Protein AF-A0A2J5PR89-F1 (afdb_monomer_lite)

InterPro domains:
  IPR003749 Sulfur carrier ThiS/MoaD-like [PF02597] (4-72)
  IPR012675 Beta-grasp domain superfamily [G3DSA:3.10.20.30] (1-72)
  IPR016155 Molybdopterin synthase/thiamin biosynthesis sulphur carrier, beta-grasp [SSF54285] (1-72)

Sequence (72 aa):
MIKVLFFAQVRELLGTDSLTLDPQGLTTVEAVRQQLIARGDRWALALEEGKLLAAVNQTLTTFDHPLAAGDE

Foldseek 3Di:
DAKDADDDPLCVLVVHGIDDDDCVVVFFLLSVLVVQPVVDDSSCVSSPPPPDWDDKPPHTDDRRDTDDPPID

Secondary structure (DSSP, 8-state):
-EEEE--HHHHHHHT-SEEEE--TT--BHHHHHHHHHTT-HHHHHHT-TTT--EEETTEEE-TT-B--TT--

Organism: NCBI:txid1134687

pLDDT: mean 96.41, std 2.48, range [86.94, 98.5]

Structure (mmCIF, N/CA/C/O backbone):
data_AF-A0A2J5PR89-F1
#
_entry.id   AF-A0A2J5PR89-F1
#
loop_
_atom_site.group_PDB
_atom_site.id
_atom_site.type_symbol
_atom_site.label_atom_id
_atom_site.label_alt_id
_atom_site.label_comp_id
_atom_site.label_asym_id
_atom_site.label_entity_id
_atom_site.label_seq_id
_atom_site.pdbx_PDB_ins_code
_atom_site.Cartn_x
_atom_site.Cartn_y
_atom_site.Cartn_z
_atom_site.occupancy
_atom_site.B_iso_or_equiv
_atom_site.auth_seq_id
_atom_site.auth_comp_id
_atom_site.auth_asym_id
_atom_site.auth_atom_id
_atom_site.pdbx_PDB_model_num
ATOM 1 N N . MET A 1 1 ? 9.243 -10.347 -5.795 1.00 91.88 1 MET A N 1
ATOM 2 C CA . MET A 1 1 ? 8.426 -10.026 -4.607 1.00 91.88 1 MET A CA 1
ATOM 3 C C . MET A 1 1 ? 8.724 -8.598 -4.195 1.00 91.88 1 MET A C 1
ATOM 5 O O . MET A 1 1 ? 9.878 -8.214 -4.316 1.00 91.88 1 MET A O 1
ATOM 9 N N . ILE A 1 2 ? 7.718 -7.836 -3.773 1.00 97.31 2 ILE A N 1
ATOM 10 C CA . ILE A 1 2 ? 7.880 -6.526 -3.120 1.00 97.31 2 ILE A CA 1
ATOM 11 C C . ILE A 1 2 ? 7.424 -6.698 -1.677 1.00 97.31 2 ILE A C 1
ATOM 13 O O . ILE A 1 2 ? 6.367 -7.292 -1.434 1.00 97.31 2 ILE A O 1
ATOM 17 N N . LYS A 1 3 ? 8.225 -6.238 -0.723 1.00 98.12 3 LYS A N 1
ATOM 18 C CA . LYS A 1 3 ? 7.843 -6.225 0.688 1.00 98.12 3 LYS A CA 1
ATOM 19 C C . LYS A 1 3 ? 7.232 -4.865 0.995 1.00 98.12 3 LYS A C 1
ATOM 21 O O . LYS A 1 3 ? 7.722 -3.861 0.522 1.00 98.12 3 LYS A O 1
ATOM 26 N N . VAL A 1 4 ? 6.143 -4.829 1.751 1.00 98.12 4 VAL A N 1
ATOM 27 C CA . VAL A 1 4 ? 5.516 -3.566 2.161 1.00 98.12 4 VAL A CA 1
ATOM 28 C C . VAL A 1 4 ? 5.470 -3.543 3.672 1.00 98.12 4 VAL A C 1
ATOM 30 O O . VAL A 1 4 ? 5.029 -4.521 4.278 1.00 98.12 4 VAL A O 1
ATOM 33 N N . LEU A 1 5 ? 5.929 -2.445 4.267 1.00 98.50 5 LEU A N 1
ATOM 34 C CA . LEU A 1 5 ? 5.935 -2.223 5.708 1.00 98.50 5 LEU A CA 1
ATOM 35 C C . LEU A 1 5 ? 4.931 -1.134 6.092 1.00 98.50 5 LEU A C 1
ATOM 37 O O . LEU A 1 5 ? 4.793 -0.123 5.405 1.00 98.50 5 LEU A O 1
ATOM 41 N N . PHE A 1 6 ? 4.263 -1.318 7.228 1.00 98.19 6 PHE A N 1
ATOM 42 C CA . PHE A 1 6 ? 3.321 -0.357 7.791 1.00 98.19 6 PHE A CA 1
ATOM 43 C C . PHE A 1 6 ? 3.782 0.086 9.177 1.00 98.19 6 PHE A C 1
ATOM 45 O O . PHE A 1 6 ? 4.210 -0.721 10.007 1.00 98.19 6 PHE A O 1
ATOM 52 N N . PHE A 1 7 ? 3.638 1.380 9.460 1.00 97.12 7 PHE A N 1
ATOM 53 C CA . PHE A 1 7 ? 4.096 1.991 10.707 1.00 97.12 7 PHE A CA 1
ATOM 54 C C . PHE A 1 7 ? 2.988 2.796 11.384 1.00 97.12 7 PHE A C 1
ATOM 56 O O . PHE A 1 7 ? 2.011 3.197 10.749 1.00 97.12 7 PHE A O 1
ATOM 63 N N . ALA A 1 8 ? 3.165 3.041 12.685 1.00 96.31 8 ALA A N 1
ATOM 64 C CA . ALA A 1 8 ? 2.305 3.900 13.499 1.00 96.31 8 ALA A CA 1
ATOM 65 C C . ALA A 1 8 ? 0.801 3.613 13.292 1.00 96.31 8 ALA A C 1
ATOM 67 O O . ALA A 1 8 ? 0.383 2.453 13.304 1.00 96.31 8 ALA A O 1
ATOM 68 N N . GLN A 1 9 ? 0.004 4.661 13.075 1.00 95.44 9 GLN A N 1
ATOM 69 C CA . GLN A 1 9 ? -1.443 4.564 12.903 1.00 95.44 9 GLN A CA 1
ATOM 70 C C . GLN A 1 9 ? -1.845 3.677 11.718 1.00 95.44 9 GLN A C 1
ATOM 72 O O . GLN A 1 9 ? -2.840 2.968 11.815 1.00 95.44 9 GLN A O 1
ATOM 77 N N . VAL A 1 10 ? -1.071 3.657 10.625 1.00 97.12 10 VAL A N 1
ATOM 78 C CA . VAL A 1 10 ? -1.363 2.796 9.465 1.00 97.12 10 VAL A CA 1
ATOM 79 C C . VAL A 1 10 ? -1.292 1.328 9.879 1.00 97.12 10 VAL A C 1
ATOM 81 O O . VAL A 1 10 ? -2.210 0.562 9.605 1.00 97.12 10 VAL A O 1
ATOM 84 N N . ARG A 1 11 ? -0.251 0.936 10.622 1.00 97.94 11 ARG A N 1
ATOM 85 C CA . ARG A 1 11 ? -0.114 -0.429 11.154 1.00 97.94 11 ARG A CA 1
ATOM 86 C C . ARG A 1 11 ? -1.248 -0.798 12.103 1.00 97.94 11 ARG A C 1
ATOM 88 O O . ARG A 1 11 ? -1.778 -1.898 12.012 1.00 97.94 11 ARG A O 1
ATOM 95 N N . GLU A 1 12 ? -1.608 0.095 13.020 1.00 97.06 12 GLU A N 1
ATOM 96 C CA . GLU A 1 12 ? -2.700 -0.142 13.974 1.00 97.06 12 GLU A CA 1
ATOM 97 C C . GLU A 1 12 ? -4.035 -0.309 13.249 1.00 97.06 12 GLU A C 1
ATOM 99 O O . GLU A 1 12 ? -4.760 -1.280 13.482 1.00 97.06 12 GLU A O 1
ATOM 104 N N . LEU A 1 13 ? -4.312 0.591 12.301 1.00 96.06 13 LEU A N 1
ATOM 105 C CA . LEU A 1 13 ? -5.496 0.517 11.468 1.00 96.06 13 LEU A CA 1
ATOM 106 C C . LEU A 1 13 ? -5.505 -0.751 10.641 1.00 96.06 13 LEU A C 1
ATOM 108 O O . LEU A 1 13 ? -6.566 -1.333 10.562 1.00 96.06 13 LEU A O 1
ATOM 112 N N . LEU A 1 14 ? -4.395 -1.232 10.075 1.00 96.69 14 LEU A N 1
ATOM 113 C CA . LEU A 1 14 ? -4.353 -2.434 9.226 1.00 96.69 14 LEU A CA 1
ATOM 114 C C . LEU A 1 14 ? -4.207 -3.752 9.997 1.00 96.69 14 LEU A C 1
ATOM 116 O O . LEU A 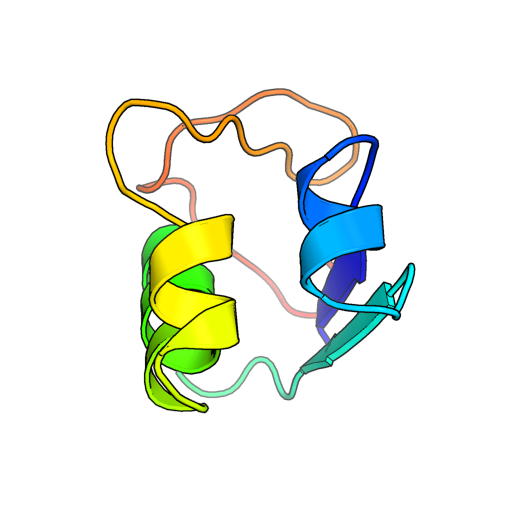1 14 ? -4.594 -4.802 9.489 1.00 96.69 14 LEU A O 1
ATOM 120 N N . GLY A 1 15 ? -3.725 -3.709 11.241 1.00 96.94 15 GLY A N 1
ATOM 121 C CA . GLY A 1 15 ? -3.540 -4.888 12.093 1.00 96.94 15 GLY A CA 1
ATOM 122 C C . GLY A 1 15 ? -2.437 -5.834 11.613 1.00 96.94 15 GLY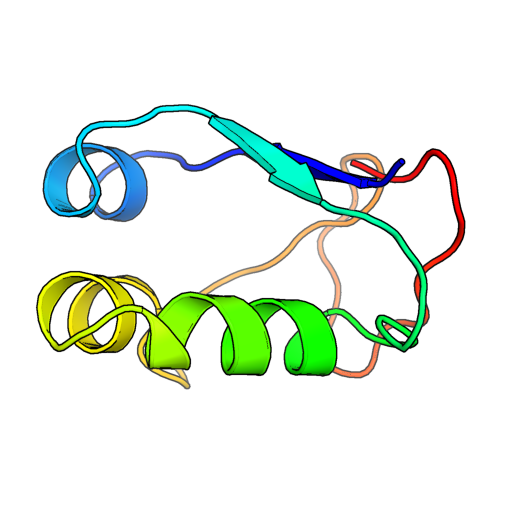 A C 1
ATOM 123 O O . GLY A 1 15 ? -2.379 -6.973 12.063 1.00 96.94 15 GLY A O 1
ATOM 124 N N . THR A 1 16 ? -1.585 -5.374 10.698 1.00 97.31 16 THR A N 1
ATOM 125 C CA . THR A 1 16 ? -0.405 -6.086 10.207 1.00 97.31 16 THR A CA 1
ATOM 126 C C . THR A 1 16 ? 0.737 -5.092 10.054 1.00 97.31 16 THR A C 1
ATOM 128 O O . THR A 1 16 ? 0.513 -3.942 9.674 1.00 97.31 16 THR A O 1
ATOM 131 N N . ASP A 1 17 ? 1.955 -5.515 10.377 1.00 97.88 17 ASP A N 1
ATOM 132 C CA . ASP A 1 17 ? 3.164 -4.700 10.228 1.00 97.88 17 ASP A CA 1
ATOM 133 C C . ASP A 1 17 ? 3.753 -4.769 8.820 1.00 97.88 17 ASP A C 1
ATOM 135 O O . ASP A 1 17 ? 4.504 -3.881 8.420 1.00 97.88 17 ASP A O 1
ATOM 139 N N . SER A 1 18 ? 3.404 -5.809 8.066 1.00 98.12 18 SER A N 1
ATOM 140 C CA . SER A 1 18 ? 3.983 -6.069 6.765 1.00 98.12 18 SER A CA 1
ATOM 141 C C . SER A 1 18 ? 3.134 -7.007 5.915 1.00 98.12 18 SER A C 1
ATOM 143 O O . SER A 1 18 ? 2.206 -7.667 6.394 1.00 98.12 18 SER A O 1
ATOM 145 N N . LEU A 1 19 ? 3.450 -7.048 4.622 1.00 97.56 19 LEU A N 1
ATOM 146 C CA . LEU A 1 19 ? 3.000 -8.076 3.688 1.00 97.56 19 LEU A CA 1
ATOM 147 C C . LEU A 1 19 ? 3.968 -8.203 2.511 1.00 97.56 19 LEU A C 1
ATOM 149 O O . LEU A 1 19 ? 4.896 -7.411 2.346 1.00 97.56 19 LEU A O 1
ATOM 153 N N . THR A 1 20 ? 3.736 -9.205 1.669 1.00 97.81 20 THR A N 1
ATOM 154 C CA . THR A 1 20 ? 4.467 -9.397 0.416 1.00 97.81 20 THR A CA 1
ATOM 155 C C . THR A 1 20 ? 3.503 -9.354 -0.759 1.00 97.81 20 THR A C 1
ATOM 157 O O . THR A 1 20 ? 2.429 -9.957 -0.708 1.00 97.81 20 THR A O 1
ATOM 160 N N . LEU A 1 21 ? 3.897 -8.648 -1.816 1.00 96.69 21 LEU A N 1
ATOM 161 C CA . LEU A 1 21 ? 3.162 -8.537 -3.070 1.00 96.69 21 LEU A CA 1
ATOM 162 C C . LEU A 1 21 ? 3.938 -9.183 -4.219 1.00 96.69 21 LEU A C 1
ATOM 164 O O . LEU A 1 21 ? 5.177 -9.199 -4.246 1.00 96.69 21 LEU A O 1
ATOM 168 N N . ASP A 1 22 ? 3.186 -9.697 -5.186 1.00 96.31 22 ASP A N 1
ATOM 169 C CA . ASP A 1 22 ? 3.722 -10.022 -6.501 1.00 96.31 22 ASP A CA 1
ATOM 170 C C . ASP A 1 22 ? 4.001 -8.704 -7.248 1.00 96.31 22 ASP A C 1
ATOM 172 O O . ASP A 1 22 ? 3.082 -7.896 -7.372 1.00 96.31 22 ASP A O 1
ATOM 176 N N . PRO A 1 23 ? 5.237 -8.448 -7.721 1.00 93.06 23 PRO A N 1
ATOM 177 C CA . PRO A 1 23 ? 5.575 -7.226 -8.450 1.00 93.06 23 PRO A CA 1
ATOM 178 C C . PRO A 1 23 ? 4.843 -7.069 -9.792 1.00 93.06 23 PRO A C 1
ATOM 180 O O . PRO A 1 23 ? 4.913 -5.995 -10.388 1.00 93.06 23 PRO A O 1
ATOM 183 N N . GLN A 1 24 ? 4.176 -8.105 -10.314 1.00 93.38 24 GLN A N 1
ATOM 184 C CA . GLN A 1 24 ? 3.459 -8.004 -11.586 1.00 93.38 24 GLN A CA 1
ATOM 185 C C . GLN A 1 24 ? 2.406 -6.884 -11.570 1.00 93.38 24 GLN A C 1
ATOM 187 O O . GLN A 1 24 ? 1.452 -6.905 -10.798 1.00 93.38 24 GLN A O 1
ATOM 192 N N . GLY A 1 25 ? 2.582 -5.903 -12.462 1.00 89.00 25 GLY A N 1
ATOM 193 C CA . GLY A 1 25 ? 1.695 -4.741 -12.586 1.00 89.00 25 GLY A CA 1
ATOM 194 C C . GLY A 1 25 ? 1.929 -3.633 -11.551 1.00 89.00 25 GLY A C 1
ATOM 195 O O . GLY A 1 25 ? 1.281 -2.593 -11.635 1.00 89.00 25 GLY A O 1
ATOM 196 N N . LEU A 1 26 ? 2.868 -3.808 -10.616 1.00 94.81 26 LEU A N 1
ATOM 197 C CA . LEU A 1 26 ? 3.225 -2.813 -9.602 1.00 94.81 26 LEU A CA 1
ATOM 198 C C . LEU A 1 26 ? 4.418 -1.987 -10.081 1.00 94.81 26 LEU A C 1
ATOM 200 O O . LEU A 1 26 ? 5.554 -2.212 -9.678 1.00 94.81 26 LEU A O 1
ATOM 204 N N . THR A 1 27 ? 4.158 -1.049 -10.993 1.00 96.06 27 THR A N 1
ATOM 205 C CA . THR A 1 27 ? 5.210 -0.215 -11.594 1.00 96.06 27 THR A CA 1
ATOM 206 C C . THR A 1 27 ? 5.566 1.008 -10.761 1.00 96.06 27 THR A C 1
ATOM 208 O O . THR A 1 27 ? 6.634 1.573 -10.974 1.00 96.06 27 THR A O 1
ATOM 211 N N . THR A 1 28 ? 4.695 1.433 -9.841 1.00 98.25 28 THR A N 1
ATOM 212 C CA . THR A 1 28 ? 4.899 2.609 -8.984 1.00 98.25 28 THR A CA 1
ATOM 213 C C . THR A 1 28 ? 4.370 2.385 -7.571 1.00 98.25 28 THR A C 1
ATOM 215 O O . THR A 1 28 ? 3.548 1.496 -7.328 1.00 98.25 28 THR A O 1
ATOM 218 N N . VAL A 1 29 ? 4.799 3.235 -6.636 1.00 97.88 29 VAL A N 1
ATOM 219 C CA . VAL A 1 29 ? 4.255 3.280 -5.268 1.00 97.88 29 VAL A CA 1
ATOM 220 C C . VAL A 1 29 ? 2.737 3.516 -5.278 1.00 97.88 29 VAL A C 1
ATOM 222 O O . VAL A 1 29 ? 2.009 2.890 -4.507 1.00 97.88 29 VAL A O 1
ATOM 225 N N . GLU A 1 30 ? 2.226 4.346 -6.190 1.00 97.62 30 GLU A N 1
ATOM 226 C CA . GLU A 1 30 ? 0.785 4.556 -6.358 1.00 97.62 30 GLU A CA 1
ATOM 227 C C . GLU A 1 30 ? 0.060 3.277 -6.787 1.00 97.62 30 GLU A C 1
ATOM 229 O O . GLU A 1 30 ? -1.006 2.970 -6.255 1.00 97.62 30 GLU A O 1
ATOM 234 N N . ALA A 1 31 ? 0.647 2.478 -7.684 1.00 9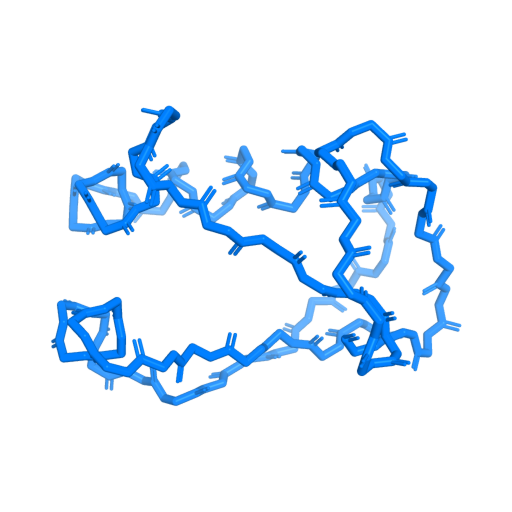7.38 31 ALA A N 1
ATOM 235 C CA . ALA A 1 31 ? 0.063 1.197 -8.082 1.00 97.38 31 ALA A CA 1
ATOM 236 C C . ALA A 1 31 ? -0.071 0.237 -6.885 1.00 97.38 31 ALA A C 1
ATOM 238 O O . ALA A 1 31 ? -1.093 -0.441 -6.744 1.00 97.38 31 ALA A O 1
ATOM 239 N N . VAL A 1 32 ? 0.916 0.230 -5.978 1.00 97.62 32 VAL A N 1
ATOM 240 C CA . VAL A 1 32 ? 0.837 -0.514 -4.709 1.00 97.62 32 VAL A CA 1
ATOM 241 C C . VAL A 1 32 ? -0.304 0.015 -3.848 1.00 97.62 32 VAL A C 1
ATOM 243 O O . VAL A 1 32 ? -1.140 -0.769 -3.398 1.00 97.62 32 VAL A O 1
ATOM 246 N N . ARG A 1 33 ? -0.388 1.336 -3.644 1.00 97.25 33 ARG A N 1
ATOM 247 C CA . ARG A 1 33 ? -1.460 1.953 -2.850 1.00 97.25 33 ARG A CA 1
ATOM 248 C C . ARG A 1 33 ? -2.839 1.567 -3.386 1.00 97.25 33 ARG A C 1
ATOM 250 O O . ARG A 1 33 ? -3.662 1.084 -2.612 1.00 97.25 33 ARG A O 1
ATOM 257 N N . GLN A 1 34 ? -3.062 1.704 -4.693 1.00 96.94 34 GLN A N 1
ATOM 258 C CA . GLN A 1 34 ? -4.319 1.353 -5.363 1.00 96.94 34 GLN A CA 1
ATOM 259 C C . GLN A 1 34 ? -4.700 -0.119 -5.152 1.00 96.94 34 GLN A C 1
ATOM 261 O O . GLN A 1 34 ? -5.840 -0.433 -4.803 1.00 96.94 34 GLN A O 1
ATOM 266 N N . GLN A 1 35 ? -3.738 -1.036 -5.288 1.00 96.62 35 GLN A N 1
ATOM 267 C CA . GLN A 1 35 ? -3.982 -2.457 -5.038 1.00 96.62 35 GLN A CA 1
ATOM 268 C C . GLN A 1 35 ? -4.359 -2.733 -3.574 1.00 96.62 35 GLN A C 1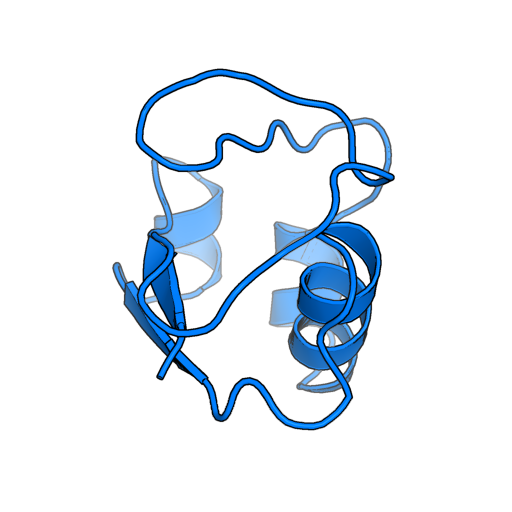
ATOM 270 O O . GLN A 1 35 ? -5.185 -3.605 -3.291 1.00 96.62 35 GLN A O 1
ATOM 275 N N . LEU A 1 36 ? -3.741 -2.022 -2.629 1.00 96.94 36 LEU A N 1
ATOM 276 C CA . LEU A 1 36 ? -3.990 -2.205 -1.204 1.00 96.94 36 LEU A CA 1
ATOM 277 C C . LEU A 1 36 ? -5.347 -1.633 -0.776 1.00 96.94 36 LEU A C 1
ATOM 279 O O . LEU A 1 36 ? -6.082 -2.328 -0.078 1.00 96.94 36 LEU A O 1
ATOM 283 N N . ILE A 1 37 ? -5.728 -0.431 -1.223 1.00 96.94 37 ILE A N 1
ATOM 284 C CA . ILE A 1 37 ? -7.032 0.168 -0.872 1.00 96.94 37 ILE A CA 1
ATOM 285 C C . ILE A 1 37 ? -8.216 -0.624 -1.433 1.00 96.94 37 ILE A C 1
ATOM 287 O O . ILE A 1 37 ? -9.271 -0.677 -0.804 1.00 96.94 37 ILE A O 1
ATOM 291 N N . ALA A 1 38 ? -8.029 -1.327 -2.556 1.00 96.25 38 ALA A N 1
ATOM 292 C CA . ALA A 1 38 ? -9.041 -2.207 -3.138 1.00 96.25 38 ALA A CA 1
ATOM 293 C C . ALA A 1 38 ? -9.399 -3.419 -2.250 1.00 96.25 38 ALA A C 1
ATOM 295 O O . ALA A 1 38 ? -10.354 -4.137 -2.540 1.00 96.25 38 ALA A O 1
ATOM 296 N N . ARG A 1 39 ? -8.664 -3.659 -1.153 1.00 95.62 39 ARG A N 1
ATOM 297 C CA . ARG A 1 39 ? -8.934 -4.745 -0.194 1.00 95.62 39 ARG A CA 1
ATOM 298 C C . ARG A 1 39 ? -10.056 -4.426 0.800 1.00 95.62 39 ARG A C 1
ATOM 300 O O . ARG A 1 39 ? -10.442 -5.311 1.562 1.00 95.62 39 ARG A O 1
ATOM 307 N N . GLY A 1 40 ? -10.570 -3.195 0.808 1.00 96.31 40 GLY A N 1
ATOM 308 C CA . GLY A 1 40 ? -11.753 -2.789 1.572 1.00 96.31 40 GLY A CA 1
ATOM 309 C C . GLY A 1 40 ? -11.565 -1.499 2.370 1.00 96.31 40 GLY A C 1
ATOM 310 O O . GLY A 1 40 ? -10.467 -0.953 2.459 1.00 96.31 40 GLY A O 1
ATOM 311 N N . ASP A 1 41 ? -12.643 -1.041 3.009 1.00 96.19 41 ASP A N 1
ATOM 312 C CA . ASP A 1 41 ? -12.745 0.297 3.618 1.00 96.19 41 ASP A CA 1
ATOM 313 C C . ASP A 1 41 ? -11.649 0.601 4.641 1.00 96.19 41 ASP A C 1
ATOM 315 O O . ASP A 1 41 ? -11.124 1.709 4.704 1.00 96.19 41 ASP A O 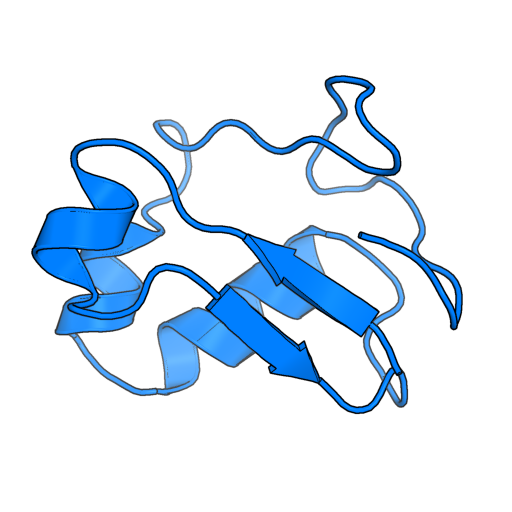1
ATOM 319 N N . ARG A 1 42 ? -11.253 -0.407 5.422 1.00 96.19 42 ARG A N 1
ATOM 320 C CA . ARG A 1 42 ? -10.170 -0.298 6.405 1.00 96.19 42 ARG A CA 1
ATOM 321 C C . ARG A 1 42 ? -8.827 0.041 5.747 1.00 96.19 42 ARG A C 1
ATOM 323 O O .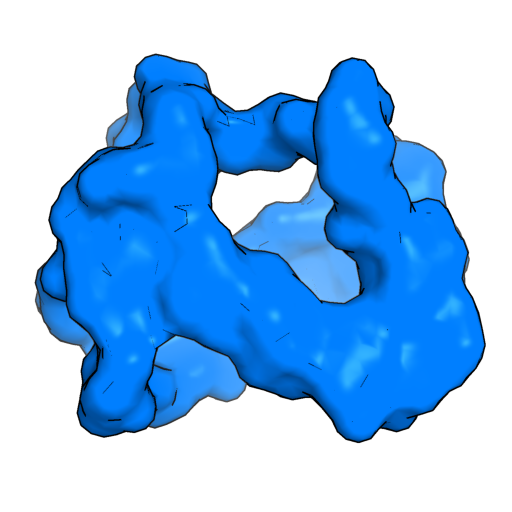 ARG A 1 42 ? -8.062 0.826 6.300 1.00 96.19 42 ARG A O 1
ATOM 330 N N . TRP A 1 43 ? -8.554 -0.528 4.574 1.00 97.31 43 TRP A N 1
ATOM 331 C CA . TRP A 1 43 ? -7.353 -0.236 3.794 1.00 97.31 43 TRP A CA 1
ATOM 332 C C . TRP A 1 43 ? -7.437 1.128 3.117 1.00 97.31 43 TRP A C 1
ATOM 334 O O . TRP A 1 43 ? -6.467 1.879 3.156 1.00 97.31 43 TRP A O 1
ATOM 344 N N . ALA A 1 44 ? -8.601 1.469 2.560 1.00 96.62 44 ALA A N 1
ATOM 345 C CA . ALA A 1 44 ? -8.853 2.783 1.974 1.00 96.62 44 ALA A CA 1
ATOM 346 C C . ALA A 1 44 ? -8.678 3.919 2.995 1.00 96.62 44 ALA A C 1
ATOM 348 O O . ALA A 1 44 ? -8.041 4.922 2.691 1.00 96.62 44 ALA A O 1
ATOM 349 N N . LEU A 1 45 ? -9.175 3.731 4.222 1.00 95.50 45 LEU A N 1
ATOM 350 C CA . LEU A 1 45 ? -9.017 4.688 5.316 1.00 95.50 45 LEU A CA 1
ATOM 351 C C . LEU A 1 45 ? -7.555 4.815 5.765 1.00 95.50 45 LEU A C 1
ATOM 353 O O . LEU A 1 45 ? -7.074 5.921 5.992 1.00 95.50 45 LEU A O 1
ATOM 357 N N . ALA A 1 46 ? -6.844 3.693 5.911 1.00 96.25 46 ALA A N 1
ATOM 358 C CA . ALA A 1 46 ? -5.461 3.698 6.387 1.00 96.25 46 ALA A CA 1
ATOM 359 C C . ALA A 1 46 ? -4.467 4.280 5.367 1.00 96.25 46 ALA A C 1
ATOM 361 O O . ALA A 1 46 ? -3.416 4.780 5.761 1.00 96.25 46 ALA A O 1
ATOM 362 N N . LEU A 1 47 ? -4.785 4.201 4.072 1.00 96.62 47 LEU A N 1
ATOM 363 C CA . LEU A 1 47 ? -3.927 4.634 2.965 1.00 96.62 47 LEU A CA 1
ATOM 364 C C . LEU A 1 47 ? -4.553 5.801 2.178 1.00 96.62 47 LEU A C 1
ATOM 366 O O . LEU A 1 47 ? -4.407 5.897 0.953 1.00 96.62 47 LEU A O 1
ATOM 370 N N . GLU A 1 48 ? -5.272 6.668 2.895 1.00 93.12 48 GLU A N 1
ATOM 371 C CA . GLU A 1 48 ? -5.880 7.884 2.358 1.00 93.12 48 GLU A CA 1
ATOM 372 C C . GLU A 1 48 ? -4.814 8.789 1.716 1.00 93.12 48 GLU A C 1
ATOM 374 O O . GLU A 1 48 ? -3.732 9.027 2.265 1.00 93.12 48 GLU A O 1
ATOM 379 N N . GLU A 1 49 ? -5.128 9.307 0.532 1.00 86.94 49 GLU A N 1
ATOM 380 C CA . GLU A 1 49 ? -4.244 10.195 -0.215 1.00 86.94 49 GLU A CA 1
ATOM 381 C C . GLU A 1 49 ? -4.024 11.534 0.515 1.00 86.94 49 GLU A C 1
ATOM 383 O O . GLU A 1 49 ? -4.881 12.021 1.251 1.00 86.94 49 GLU A O 1
ATOM 388 N N . GLY A 1 50 ? -2.847 12.140 0.336 1.00 87.56 50 GLY A N 1
ATOM 389 C CA . GLY A 1 50 ? -2.516 13.459 0.892 1.00 87.56 50 GLY A CA 1
ATOM 390 C C . GLY A 1 50 ? -2.079 13.472 2.363 1.00 87.56 50 GLY A C 1
ATOM 391 O O . GLY A 1 50 ? -1.516 14.469 2.810 1.00 87.56 50 GLY A O 1
ATOM 392 N N . LYS A 1 51 ? -2.277 12.379 3.111 1.00 87.38 51 LYS A N 1
ATOM 393 C CA . LYS A 1 51 ? -1.776 12.219 4.495 1.00 87.38 51 LYS A CA 1
ATOM 394 C C . LYS A 1 51 ? -0.710 11.134 4.637 1.00 87.38 51 LYS A C 1
ATOM 396 O O . LYS A 1 51 ? -0.034 11.070 5.662 1.00 87.38 51 LYS A O 1
ATOM 401 N N . LEU A 1 52 ? -0.577 10.278 3.628 1.00 95.19 52 LEU A N 1
ATOM 402 C CA . LEU A 1 52 ? 0.352 9.160 3.628 1.00 95.19 52 LEU A CA 1
ATOM 403 C C . LEU A 1 52 ? 1.734 9.594 3.120 1.00 95.19 52 LEU A C 1
ATOM 405 O O . LEU A 1 52 ? 1.849 10.295 2.117 1.00 95.19 52 LEU A O 1
ATOM 409 N N . LEU A 1 53 ? 2.782 9.136 3.802 1.00 97.19 53 LEU A N 1
ATOM 410 C CA . LEU A 1 53 ? 4.163 9.211 3.329 1.00 97.19 53 LEU A CA 1
ATOM 411 C C . LEU A 1 53 ? 4.602 7.828 2.847 1.00 97.19 53 LEU A C 1
ATOM 413 O O . LEU A 1 53 ? 4.191 6.818 3.421 1.00 97.19 53 LEU A O 1
ATOM 417 N N . ALA A 1 54 ? 5.463 7.792 1.833 1.00 97.56 54 ALA A N 1
ATOM 418 C CA . ALA A 1 54 ? 6.036 6.563 1.303 1.00 97.56 54 ALA A CA 1
ATOM 419 C C . ALA A 1 54 ? 7.563 6.649 1.242 1.00 97.56 54 ALA A C 1
ATOM 421 O O . ALA A 1 54 ? 8.142 7.721 1.042 1.00 97.56 54 ALA A O 1
ATOM 422 N N . ALA A 1 55 ? 8.207 5.501 1.405 1.00 98.44 55 ALA A N 1
ATOM 423 C CA . ALA A 1 55 ? 9.629 5.322 1.187 1.00 98.44 55 ALA A CA 1
ATOM 424 C C . ALA A 1 55 ? 9.844 4.062 0.351 1.00 98.44 55 ALA A C 1
ATOM 426 O O . ALA A 1 55 ? 9.057 3.126 0.459 1.00 98.44 55 ALA A O 1
ATOM 427 N N . VAL A 1 56 ? 10.899 4.062 -0.456 1.00 98.50 56 VAL A N 1
ATOM 428 C CA . VAL A 1 56 ? 11.385 2.880 -1.174 1.00 98.50 56 VAL A CA 1
ATOM 429 C C . VAL A 1 56 ? 12.849 2.718 -0.811 1.00 98.50 56 VAL A C 1
ATOM 431 O O . VAL A 1 56 ? 13.610 3.689 -0.883 1.00 98.50 56 VAL A O 1
ATOM 434 N N . ASN A 1 57 ? 13.236 1.527 -0.355 1.00 98.25 57 ASN A N 1
ATOM 435 C CA . ASN A 1 57 ? 14.598 1.224 0.092 1.00 98.25 57 ASN A CA 1
ATOM 436 C C . ASN A 1 57 ? 15.121 2.289 1.078 1.00 98.25 57 ASN A C 1
ATOM 438 O O . ASN A 1 57 ? 16.156 2.930 0.883 1.00 98.25 57 ASN A O 1
ATOM 442 N N . GLN A 1 58 ? 14.323 2.521 2.129 1.00 98.19 58 GLN A N 1
ATOM 443 C CA . GLN A 1 58 ? 14.594 3.441 3.243 1.00 98.19 58 GLN A CA 1
ATOM 444 C C . GLN A 1 58 ? 14.759 4.925 2.856 1.00 98.19 58 GLN A C 1
ATOM 446 O O . GLN A 1 58 ? 15.196 5.735 3.675 1.00 98.19 58 GLN A O 1
ATOM 451 N N . THR A 1 59 ? 14.352 5.310 1.645 1.00 98.31 59 THR A N 1
ATOM 452 C CA . THR A 1 59 ? 14.411 6.696 1.163 1.00 98.31 59 THR A CA 1
ATOM 453 C C . THR A 1 59 ? 13.007 7.233 0.907 1.00 98.31 59 THR A C 1
ATOM 455 O O . THR A 1 59 ? 12.255 6.640 0.137 1.00 98.31 59 THR A O 1
ATOM 458 N N . LEU A 1 60 ? 12.647 8.359 1.542 1.00 98.12 60 LEU A N 1
ATOM 459 C CA . LEU A 1 60 ? 11.364 9.035 1.302 1.00 98.12 60 LEU A CA 1
ATOM 460 C C . LEU A 1 60 ? 11.226 9.420 -0.171 1.00 98.12 60 LEU A C 1
ATOM 462 O O . LEU A 1 60 ? 12.145 9.990 -0.760 1.00 98.12 60 LEU A O 1
ATOM 466 N N . THR A 1 61 ? 10.064 9.132 -0.748 1.00 97.81 61 THR A N 1
ATOM 467 C CA . THR A 1 61 ? 9.827 9.306 -2.179 1.00 97.81 61 THR A CA 1
ATOM 468 C C . THR A 1 61 ? 8.385 9.709 -2.479 1.00 97.81 61 THR A C 1
ATOM 470 O O . THR A 1 61 ? 7.538 9.780 -1.586 1.00 97.81 61 THR A O 1
ATOM 473 N N . THR A 1 62 ? 8.108 10.021 -3.742 1.00 97.19 62 THR A N 1
ATOM 474 C CA . THR A 1 62 ? 6.762 10.341 -4.225 1.00 97.19 62 THR A CA 1
ATOM 475 C C . THR A 1 62 ? 6.003 9.075 -4.624 1.00 97.19 62 THR A C 1
ATOM 477 O O . THR A 1 62 ? 6.593 8.024 -4.871 1.00 97.19 62 THR A O 1
ATOM 480 N N . PHE A 1 63 ? 4.677 9.172 -4.738 1.00 97.50 63 PHE A N 1
ATOM 481 C CA . PHE A 1 63 ? 3.839 8.051 -5.179 1.00 97.50 63 PHE A CA 1
ATOM 482 C C . PHE A 1 63 ? 4.082 7.651 -6.650 1.00 97.50 63 PHE A C 1
ATOM 484 O O . PHE A 1 63 ? 3.827 6.511 -7.035 1.00 97.50 63 PHE A O 1
ATOM 491 N N . ASP A 1 64 ? 4.675 8.541 -7.450 1.00 97.75 64 ASP A N 1
ATOM 492 C CA . ASP A 1 64 ? 5.093 8.265 -8.832 1.00 97.75 64 ASP A CA 1
ATOM 493 C C . ASP A 1 64 ? 6.434 7.519 -8.934 1.00 97.75 64 ASP A C 1
ATOM 495 O O . ASP A 1 64 ? 6.876 7.188 -10.036 1.00 97.75 64 ASP A O 1
ATOM 499 N N . HIS A 1 65 ? 7.114 7.266 -7.810 1.00 98.31 65 HIS A N 1
ATOM 500 C CA . HIS A 1 65 ? 8.403 6.584 -7.821 1.00 98.31 65 HIS A CA 1
ATOM 501 C C . HIS A 1 65 ? 8.278 5.177 -8.421 1.00 98.31 65 HIS A C 1
ATOM 503 O O . HIS A 1 65 ? 7.383 4.428 -8.010 1.00 98.31 65 HIS A O 1
ATOM 509 N N . PRO A 1 66 ? 9.156 4.807 -9.374 1.00 98.00 66 PRO A N 1
ATOM 510 C CA . PRO A 1 66 ? 9.116 3.496 -10.001 1.00 98.00 66 PRO A CA 1
ATOM 511 C C . PRO A 1 66 ? 9.513 2.400 -9.011 1.00 98.00 66 PRO A C 1
ATOM 513 O O . PRO A 1 66 ? 10.384 2.608 -8.174 1.00 98.00 66 PRO A O 1
ATOM 516 N N . LEU A 1 67 ? 8.903 1.226 -9.143 1.00 97.81 67 LEU A N 1
ATOM 517 C CA . LEU A 1 67 ? 9.215 0.056 -8.324 1.00 97.81 67 LEU A CA 1
ATOM 518 C C . LEU A 1 67 ? 9.845 -1.064 -9.147 1.00 97.81 67 LEU A C 1
ATOM 520 O O . LEU A 1 67 ? 9.558 -1.243 -10.334 1.00 97.81 67 LEU A O 1
ATOM 524 N N . ALA A 1 68 ? 10.675 -1.852 -8.477 1.00 96.31 68 ALA A N 1
ATOM 525 C CA . ALA A 1 68 ? 11.324 -3.038 -8.990 1.00 96.31 68 ALA A CA 1
ATOM 526 C C . ALA A 1 68 ? 11.075 -4.248 -8.079 1.00 96.31 68 ALA A C 1
ATOM 528 O O . ALA A 1 68 ? 10.760 -4.158 -6.891 1.00 96.31 68 ALA A O 1
ATOM 529 N N . ALA A 1 69 ? 11.234 -5.441 -8.651 1.00 96.38 69 ALA A N 1
ATOM 530 C CA . ALA A 1 69 ? 11.205 -6.660 -7.861 1.00 96.38 69 ALA A CA 1
ATOM 531 C C . ALA A 1 69 ? 12.371 -6.666 -6.858 1.00 96.38 69 ALA A C 1
ATOM 533 O O . ALA A 1 69 ? 13.523 -6.507 -7.250 1.00 96.38 69 ALA A O 1
ATOM 534 N N . GLY A 1 70 ? 12.066 -6.934 -5.590 1.00 96.81 70 GLY A N 1
ATOM 535 C CA . GLY A 1 70 ? 13.032 -6.923 -4.492 1.00 96.81 70 GLY A CA 1
ATOM 536 C C . GLY A 1 70 ? 12.944 -5.683 -3.606 1.00 96.81 70 GLY A C 1
ATOM 537 O O . GLY A 1 70 ? 13.519 -5.717 -2.523 1.00 96.81 70 GLY A O 1
ATOM 538 N N . ASP A 1 71 ? 12.206 -4.652 -4.028 1.00 98.00 71 ASP A N 1
ATOM 539 C CA . ASP A 1 71 ? 12.028 -3.435 -3.237 1.00 98.00 71 ASP A CA 1
ATOM 540 C C . ASP A 1 71 ? 11.240 -3.674 -1.941 1.00 98.00 71 ASP A C 1
ATOM 542 O O . ASP A 1 71 ? 10.409 -4.593 -1.830 1.00 98.00 71 ASP A O 1
ATOM 546 N N . GLU A 1 72 ? 11.525 -2.796 -0.980 1.00 97.50 72 GLU A N 1
ATOM 547 C CA . GLU A 1 72 ? 10.839 -2.633 0.303 1.00 97.50 72 GLU A CA 1
ATOM 548 C C . GLU A 1 72 ? 10.321 -1.201 0.485 1.00 97.50 72 GLU A C 1
ATOM 550 O O . GLU A 1 72 ? 11.114 -0.254 0.251 1.00 97.50 72 GLU A O 1
#

Radius of gyration: 11.24 Å; chains: 1; bounding box: 27×24×27 Å